Protein AF-A0A4U9VSS6-F1 (afdb_monomer_lite)

pLDDT: mean 82.95, std 16.01, range [52.94, 98.12]

Sequence (76 aa):
MKHLKLILCIITFLFSSCKKEQCVTCIAESSDGKIIETRMACDKNDSYLKGFIDGFKDRHRENKEDEINVQCTYNK

Foldseek 3Di:
DVVVVVVVVVVVVVPPPPQDKKKKKKWKAFPVGHTPDIDMDIDSDVVVVVVVQVVVVVVCVPPPVTPIDMDMDIDD

Structure (mmCIF, N/CA/C/O backbone):
data_AF-A0A4U9VSS6-F1
#
_entry.id   AF-A0A4U9VSS6-F1
#
loop_
_atom_site.group_PDB
_atom_site.id
_atom_site.type_symbol
_atom_site.label_atom_id
_atom_site.label_alt_id
_atom_site.label_comp_id
_atom_site.label_asym_id
_atom_site.label_entity_id
_atom_site.label_seq_id
_atom_site.pdbx_PDB_ins_code
_atom_site.Cartn_x
_atom_site.Cartn_y
_atom_site.Cartn_z
_atom_site.occupancy
_atom_site.B_iso_or_equiv
_atom_site.auth_seq_id
_atom_site.auth_comp_id
_atom_site.auth_asym_id
_atom_site.auth_atom_id
_atom_site.pdbx_PDB_model_num
ATOM 1 N N . MET A 1 1 ? 28.868 -2.761 -45.195 1.00 55.59 1 MET A N 1
ATOM 2 C CA . MET A 1 1 ? 27.429 -2.537 -44.891 1.00 55.59 1 MET A CA 1
ATOM 3 C C . MET A 1 1 ? 26.813 -3.507 -43.872 1.00 55.59 1 MET A C 1
ATOM 5 O O . MET A 1 1 ? 25.882 -3.099 -43.192 1.00 55.59 1 MET A O 1
ATOM 9 N N . LYS A 1 2 ? 27.281 -4.762 -43.724 1.00 55.16 2 LYS A N 1
ATOM 10 C CA . LYS A 1 2 ? 26.693 -5.734 -42.770 1.00 55.16 2 LYS A CA 1
ATOM 11 C C . LYS A 1 2 ? 26.908 -5.361 -41.290 1.00 55.16 2 LYS A C 1
ATOM 13 O O . LYS A 1 2 ? 25.978 -5.459 -40.503 1.00 55.16 2 LYS A O 1
ATOM 18 N N . HIS A 1 3 ? 28.084 -4.835 -40.942 1.00 56.84 3 HIS A N 1
A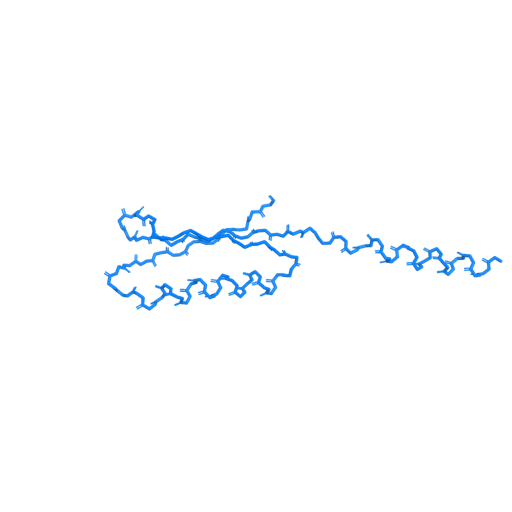TOM 19 C CA . HIS A 1 3 ? 28.404 -4.412 -39.569 1.00 56.84 3 HIS A CA 1
ATOM 20 C C . HIS A 1 3 ? 27.623 -3.171 -39.103 1.00 56.84 3 HIS A C 1
ATOM 22 O O . HIS A 1 3 ? 27.321 -3.047 -37.923 1.00 56.84 3 HIS A O 1
ATOM 28 N N . LEU A 1 4 ? 27.216 -2.298 -40.033 1.00 55.44 4 LEU A N 1
ATOM 29 C CA . LEU A 1 4 ? 26.444 -1.090 -39.720 1.00 55.44 4 LEU A CA 1
ATOM 30 C C . LEU A 1 4 ? 25.028 -1.425 -39.215 1.00 55.44 4 LEU A C 1
ATOM 32 O O . LEU A 1 4 ? 24.521 -0.762 -38.318 1.00 55.44 4 LEU A O 1
ATOM 36 N N . LYS A 1 5 ? 24.415 -2.498 -39.740 1.00 60.31 5 LYS A N 1
ATOM 37 C CA . LYS A 1 5 ? 23.101 -2.984 -39.282 1.00 60.31 5 LYS A CA 1
ATOM 38 C C . LYS A 1 5 ? 23.165 -3.590 -37.876 1.00 60.31 5 LYS A C 1
ATOM 40 O O . LYS A 1 5 ? 22.236 -3.412 -37.100 1.00 60.31 5 LYS A O 1
ATOM 45 N N . LEU A 1 6 ? 24.271 -4.260 -37.544 1.00 61.38 6 LEU A N 1
ATOM 46 C CA . LEU A 1 6 ? 24.474 -4.883 -36.234 1.00 61.38 6 LEU A CA 1
ATOM 47 C C . LEU A 1 6 ? 24.618 -3.829 -35.125 1.00 61.38 6 LEU A C 1
ATOM 49 O O . LEU A 1 6 ? 24.005 -3.953 -34.070 1.00 61.38 6 LEU A O 1
ATOM 53 N N . ILE A 1 7 ? 25.374 -2.761 -35.399 1.00 64.81 7 ILE A N 1
ATOM 54 C CA . ILE A 1 7 ? 25.550 -1.633 -34.474 1.00 64.81 7 ILE A CA 1
ATOM 55 C C . ILE A 1 7 ? 24.209 -0.930 -34.225 1.00 64.81 7 ILE A C 1
ATOM 57 O O . ILE A 1 7 ? 23.875 -0.637 -33.080 1.00 64.81 7 ILE A O 1
ATOM 61 N N . LEU A 1 8 ? 23.404 -0.729 -35.274 1.00 59.28 8 LEU A N 1
ATOM 62 C CA . LEU A 1 8 ? 22.091 -0.093 -35.152 1.00 59.28 8 LEU A CA 1
ATOM 63 C C . LEU A 1 8 ? 21.132 -0.905 -34.261 1.00 59.28 8 LEU A C 1
ATOM 65 O O . LEU A 1 8 ? 20.446 -0.321 -33.427 1.00 59.28 8 LEU A O 1
ATOM 69 N N . CYS A 1 9 ? 21.139 -2.240 -34.368 1.00 61.03 9 CYS A N 1
ATOM 70 C CA . CYS A 1 9 ? 20.339 -3.118 -33.505 1.00 61.03 9 CYS A CA 1
ATOM 71 C C . CYS A 1 9 ? 20.762 -3.056 -32.027 1.00 61.03 9 CYS A C 1
ATOM 73 O O . CYS A 1 9 ? 19.902 -3.035 -31.145 1.00 61.03 9 CYS A O 1
ATOM 75 N N . ILE A 1 10 ? 22.068 -2.996 -31.747 1.00 62.47 10 ILE A N 1
ATOM 76 C CA . ILE A 1 10 ? 22.598 -2.910 -30.374 1.00 62.47 10 ILE A CA 1
ATOM 77 C C . ILE A 1 10 ? 22.208 -1.574 -29.727 1.00 62.47 10 ILE A C 1
ATOM 79 O O . ILE A 1 10 ? 21.780 -1.545 -28.575 1.00 62.47 10 ILE A O 1
ATOM 83 N N . ILE A 1 11 ? 22.281 -0.477 -30.485 1.00 62.03 11 ILE A N 1
ATOM 84 C CA . ILE A 1 11 ? 21.903 0.859 -30.011 1.00 62.03 11 ILE A CA 1
ATOM 85 C C . ILE A 1 11 ? 20.405 0.912 -29.679 1.00 62.03 11 ILE A C 1
ATOM 87 O O . ILE A 1 11 ? 20.042 1.391 -28.609 1.00 62.03 11 ILE A O 1
ATOM 91 N N . THR A 1 12 ? 19.525 0.358 -30.523 1.00 58.66 12 THR A N 1
ATOM 92 C CA . THR A 1 12 ? 18.075 0.346 -30.243 1.00 58.66 12 THR A CA 1
ATOM 93 C C . THR A 1 12 ? 17.688 -0.475 -29.011 1.00 58.66 12 THR A C 1
ATOM 95 O O . THR A 1 12 ? 16.712 -0.134 -28.349 1.00 58.66 12 THR A O 1
ATOM 98 N N . PHE A 1 13 ? 18.457 -1.514 -28.666 1.00 57.69 13 PHE A N 1
ATOM 99 C CA . PHE A 1 13 ? 18.178 -2.364 -27.502 1.00 57.69 13 PHE A CA 1
ATOM 100 C C . PHE A 1 13 ? 18.536 -1.678 -26.172 1.00 57.69 13 PHE A C 1
ATOM 102 O O . PHE A 1 13 ? 17.903 -1.925 -25.148 1.00 57.69 13 PHE A O 1
ATOM 109 N N . LEU A 1 14 ? 19.522 -0.774 -26.181 1.00 56.00 14 LEU A N 1
ATOM 110 C CA . LEU A 1 14 ? 19.985 -0.071 -24.979 1.00 56.00 14 LEU A CA 1
ATOM 111 C C . LEU A 1 14 ? 19.032 1.048 -24.520 1.00 56.00 14 LEU A C 1
ATOM 113 O O . LEU A 1 14 ? 19.013 1.381 -23.338 1.00 56.00 14 LEU A O 1
ATOM 117 N N . PHE A 1 15 ? 18.196 1.593 -25.411 1.00 54.22 15 PHE A N 1
ATOM 118 C CA . PHE A 1 15 ? 17.251 2.668 -25.071 1.00 54.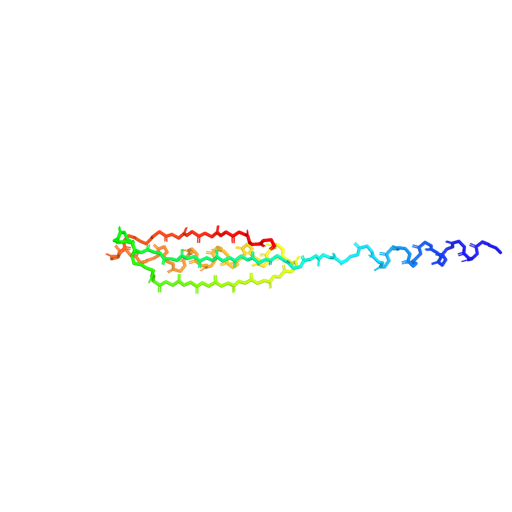22 15 PHE A CA 1
ATOM 119 C C . PHE A 1 15 ? 15.881 2.183 -24.572 1.00 54.22 15 PHE A C 1
ATOM 121 O O . PHE A 1 15 ? 15.052 2.997 -24.172 1.00 54.22 15 PHE A O 1
ATOM 128 N N . SER A 1 16 ? 15.613 0.873 -24.559 1.00 52.94 16 SER A N 1
ATOM 129 C CA . SER A 1 16 ? 14.283 0.344 -24.212 1.00 52.94 16 SER A CA 1
ATOM 130 C C . SER A 1 16 ? 14.004 0.239 -22.708 1.00 52.94 16 SER A C 1
ATOM 132 O O . SER A 1 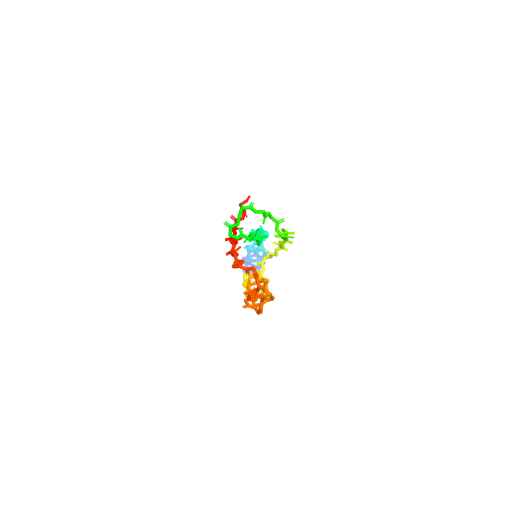16 ? 12.879 -0.074 -22.329 1.00 52.94 16 SER A O 1
ATOM 134 N N . SER A 1 17 ? 14.986 0.484 -21.833 1.00 54.62 17 SER A N 1
ATOM 135 C CA . SER A 1 17 ? 14.859 0.137 -20.408 1.00 54.62 17 SER A CA 1
ATOM 136 C C . SER A 1 17 ? 14.705 1.326 -19.450 1.00 54.62 17 SER A C 1
ATOM 138 O O . SER A 1 17 ? 15.037 1.217 -18.267 1.00 54.62 17 SER A O 1
ATOM 140 N N . CYS A 1 18 ? 14.139 2.446 -19.911 1.00 65.06 18 CYS A N 1
ATOM 141 C CA . CYS A 1 18 ? 13.625 3.491 -19.018 1.00 65.06 18 CYS A CA 1
ATOM 142 C C . CYS A 1 18 ? 12.323 3.023 -18.341 1.00 65.06 18 CYS A C 1
ATOM 144 O O . CYS A 1 18 ? 11.235 3.496 -18.667 1.00 65.06 18 CYS A O 1
ATOM 146 N N . LYS A 1 19 ? 12.417 2.096 -17.378 1.00 65.94 19 LYS A N 1
ATOM 147 C CA . LYS A 1 19 ? 11.317 1.878 -16.429 1.00 65.94 19 LYS A CA 1
ATOM 148 C C . LYS A 1 19 ? 11.167 3.149 -15.592 1.00 65.94 19 LYS A C 1
ATOM 150 O O . LYS A 1 19 ? 12.134 3.588 -14.964 1.00 65.94 19 LYS A O 1
ATOM 155 N N . LYS A 1 20 ? 9.985 3.766 -15.631 1.00 79.19 20 LYS A N 1
ATOM 156 C CA . LYS A 1 20 ? 9.643 4.856 -14.712 1.00 79.19 20 LYS A CA 1
ATOM 157 C C . LYS A 1 20 ? 9.567 4.296 -13.296 1.00 79.19 20 LYS A C 1
ATOM 159 O O . LYS A 1 20 ? 9.118 3.170 -13.108 1.00 79.19 20 LYS A O 1
ATOM 164 N N . GLU A 1 21 ? 10.042 5.079 -12.336 1.00 87.50 21 GLU A N 1
ATOM 165 C CA . GLU A 1 21 ? 9.845 4.773 -10.920 1.00 87.50 21 GLU A CA 1
ATOM 166 C C . GLU A 1 21 ? 8.353 4.810 -10.613 1.00 87.50 21 GLU A C 1
ATOM 168 O O . GLU A 1 21 ? 7.637 5.691 -11.091 1.00 87.50 21 GLU A O 1
ATOM 173 N N . GLN A 1 22 ? 7.893 3.824 -9.853 1.00 91.75 22 GLN A N 1
ATOM 174 C CA . GLN A 1 22 ? 6.561 3.814 -9.272 1.00 91.75 22 GLN A CA 1
ATOM 175 C C . GLN A 1 22 ? 6.692 4.130 -7.794 1.00 91.75 22 GLN A C 1
ATOM 177 O O . GLN A 1 22 ? 7.632 3.673 -7.146 1.00 91.75 22 GLN A O 1
ATOM 182 N N . CYS A 1 23 ? 5.739 4.882 -7.258 1.00 95.25 23 CYS A N 1
ATOM 183 C CA . CYS A 1 23 ? 5.692 5.184 -5.838 1.00 95.25 23 CYS A CA 1
ATOM 184 C C . CYS A 1 23 ? 4.498 4.480 -5.200 1.00 95.25 23 CYS A C 1
ATOM 186 O O . CYS A 1 23 ? 3.425 4.413 -5.792 1.00 95.25 23 CYS A O 1
ATOM 188 N N . VAL A 1 24 ? 4.663 3.987 -3.980 1.00 97.38 24 VAL A N 1
ATOM 189 C CA . VAL A 1 24 ? 3.575 3.489 -3.137 1.00 97.38 24 VAL A CA 1
ATOM 190 C C . VAL A 1 24 ? 3.522 4.334 -1.884 1.00 97.38 24 VAL A C 1
ATOM 192 O O . VAL A 1 24 ? 4.549 4.549 -1.241 1.00 97.38 24 VAL A O 1
ATOM 195 N N . THR A 1 25 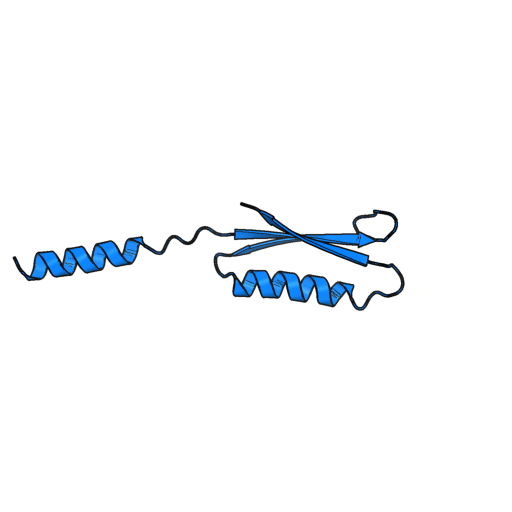? 2.328 4.779 -1.513 1.00 98.12 25 THR A N 1
ATOM 196 C CA . THR A 1 25 ? 2.060 5.370 -0.201 1.00 98.12 25 THR A CA 1
ATOM 197 C C . THR A 1 25 ? 1.219 4.405 0.610 1.00 98.12 25 THR A C 1
ATOM 199 O O . THR A 1 25 ? 0.171 3.976 0.138 1.00 98.12 25 THR A O 1
ATOM 202 N N . CYS A 1 26 ? 1.672 4.081 1.816 1.00 97.94 26 CYS A N 1
ATOM 203 C CA . CYS A 1 26 ? 0.918 3.317 2.799 1.00 97.94 26 CYS A CA 1
ATOM 204 C C . CYS A 1 26 ? 0.550 4.210 3.986 1.00 97.94 26 CYS A C 1
ATOM 206 O O . CYS A 1 26 ? 1.382 4.989 4.456 1.00 97.94 26 CYS A O 1
ATOM 208 N N . ILE A 1 27 ? -0.685 4.072 4.458 1.00 97.25 27 ILE A N 1
ATOM 209 C CA . ILE A 1 27 ? -1.258 4.772 5.606 1.00 97.25 27 ILE A CA 1
ATOM 210 C C . ILE A 1 27 ? -1.782 3.708 6.571 1.00 97.25 27 ILE A C 1
ATOM 212 O O . ILE A 1 27 ? -2.497 2.796 6.154 1.00 97.25 27 ILE A O 1
ATOM 216 N N . ALA A 1 28 ? -1.398 3.816 7.838 1.00 95.56 28 ALA A N 1
ATOM 217 C CA . ALA A 1 28 ? -1.982 3.085 8.953 1.00 95.56 28 ALA A CA 1
ATOM 218 C C . ALA A 1 28 ? -2.902 4.035 9.729 1.00 95.56 28 ALA A C 1
ATOM 220 O O . ALA A 1 28 ? -2.474 5.122 10.128 1.00 95.56 28 ALA A O 1
ATOM 221 N N . GLU A 1 29 ? -4.148 3.629 9.931 1.00 94.69 29 GLU A N 1
ATOM 222 C CA . GLU A 1 29 ? -5.211 4.413 10.562 1.00 94.69 29 GLU A CA 1
ATOM 223 C C . GLU A 1 29 ? -5.883 3.564 11.646 1.00 94.69 29 GLU A C 1
ATOM 225 O O . GLU A 1 29 ? -6.156 2.388 11.411 1.00 94.69 29 GLU A O 1
ATOM 230 N N . SER A 1 30 ? -6.133 4.117 12.831 1.00 91.50 30 SER A N 1
ATOM 231 C CA . SER A 1 30 ? -6.940 3.441 13.856 1.00 91.50 30 SER A CA 1
ATOM 232 C C . SER A 1 30 ? -8.425 3.467 13.500 1.00 91.50 30 SER A C 1
ATOM 234 O O . SER A 1 30 ? -8.881 4.264 12.683 1.00 91.50 30 SER A O 1
ATOM 236 N N . SER A 1 31 ? -9.216 2.624 14.160 1.00 87.69 31 SER A N 1
ATOM 237 C CA . SER A 1 31 ? -10.670 2.541 13.971 1.00 87.69 31 SER A CA 1
ATOM 238 C C . SER A 1 31 ? -11.434 3.855 14.193 1.00 87.69 31 SER A C 1
ATOM 240 O O . SER A 1 31 ? -12.551 4.002 13.706 1.00 87.69 31 SER A O 1
ATOM 242 N N . ASP A 1 32 ? -10.864 4.805 14.938 1.00 90.75 32 ASP A N 1
ATOM 243 C CA . ASP A 1 32 ? -11.422 6.145 15.169 1.00 90.75 32 ASP A CA 1
ATOM 244 C C . ASP A 1 32 ? -11.071 7.160 14.059 1.00 90.75 32 ASP A C 1
ATOM 246 O O . ASP A 1 32 ? -11.456 8.327 14.144 1.00 90.75 32 ASP A O 1
ATOM 250 N N . GLY A 1 33 ? -10.359 6.729 13.013 1.00 88.88 33 GLY A N 1
ATOM 251 C CA . GLY A 1 33 ? -9.969 7.563 11.878 1.00 88.88 33 GLY A CA 1
ATOM 252 C C . GLY A 1 33 ? -8.671 8.347 12.082 1.00 88.88 33 GLY A C 1
ATOM 253 O O . GLY A 1 33 ? -8.323 9.198 11.259 1.00 88.88 33 GLY A O 1
ATOM 254 N N . LYS A 1 34 ? -7.937 8.113 13.176 1.00 91.69 34 LYS A N 1
ATOM 255 C CA . LYS A 1 34 ? -6.658 8.786 13.414 1.00 91.69 34 LYS A CA 1
ATOM 256 C C . LYS A 1 34 ? -5.541 8.116 12.614 1.00 91.69 34 LYS A C 1
ATOM 258 O O . LYS A 1 34 ? -5.276 6.925 12.738 1.00 91.69 34 LYS A O 1
ATOM 263 N N . ILE A 1 35 ? -4.812 8.919 11.841 1.00 93.69 35 ILE A N 1
ATOM 264 C CA . ILE A 1 35 ? -3.602 8.463 11.149 1.00 93.69 35 ILE A CA 1
ATOM 265 C C . ILE A 1 35 ? -2.503 8.199 12.183 1.00 93.69 35 ILE A C 1
ATOM 267 O O . ILE A 1 35 ? -2.085 9.100 12.915 1.00 93.69 35 ILE A O 1
ATOM 271 N N . ILE A 1 36 ? -2.023 6.961 12.209 1.00 93.06 36 ILE A N 1
ATOM 272 C CA . ILE A 1 36 ? -0.941 6.488 13.077 1.00 93.06 36 ILE A CA 1
ATOM 273 C C . ILE A 1 36 ? 0.400 6.684 12.375 1.00 93.06 36 ILE A C 1
ATOM 275 O O . ILE A 1 36 ? 1.361 7.173 12.968 1.00 93.06 36 ILE A O 1
ATOM 279 N N . GLU A 1 37 ? 0.471 6.304 11.100 1.00 94.81 37 GLU A N 1
ATOM 280 C CA . GLU A 1 37 ? 1.707 6.345 10.331 1.00 94.81 37 GLU A CA 1
ATOM 281 C C . GLU A 1 37 ? 1.430 6.475 8.833 1.00 94.81 37 GLU A C 1
ATOM 283 O O . GLU A 1 37 ? 0.549 5.811 8.293 1.00 94.81 37 GLU A O 1
ATOM 288 N N . THR A 1 38 ? 2.255 7.269 8.150 1.00 96.69 38 THR A N 1
ATOM 289 C CA . THR A 1 38 ? 2.274 7.370 6.688 1.00 96.69 38 THR A CA 1
ATOM 290 C C . THR A 1 38 ? 3.694 7.150 6.196 1.00 96.69 38 THR A C 1
ATOM 292 O O . THR A 1 38 ? 4.629 7.792 6.679 1.00 96.69 38 THR A O 1
ATOM 295 N N . ARG A 1 39 ? 3.874 6.278 5.202 1.00 97.25 39 ARG A N 1
ATOM 296 C CA . ARG A 1 39 ? 5.164 6.082 4.530 1.00 97.25 39 ARG A CA 1
ATOM 297 C C . ARG A 1 39 ? 5.012 6.034 3.024 1.00 97.25 39 ARG A C 1
ATOM 299 O O . ARG A 1 39 ? 3.996 5.586 2.502 1.00 97.25 39 ARG A O 1
ATOM 306 N N . MET A 1 40 ? 6.069 6.450 2.337 1.00 97.50 40 MET A N 1
ATOM 307 C CA . MET A 1 40 ? 6.182 6.370 0.889 1.00 97.50 40 MET A CA 1
ATOM 308 C C . MET A 1 40 ? 7.489 5.682 0.503 1.00 97.50 40 MET A C 1
ATOM 310 O O . MET A 1 40 ? 8.521 5.921 1.129 1.00 97.50 40 MET A O 1
ATOM 314 N N . ALA A 1 41 ? 7.437 4.858 -0.538 1.00 96.94 41 ALA A N 1
ATOM 315 C CA . ALA A 1 41 ? 8.608 4.283 -1.186 1.00 96.94 41 ALA A CA 1
ATOM 316 C C . ALA A 1 41 ? 8.457 4.399 -2.703 1.00 96.94 41 ALA A C 1
ATOM 318 O O . ALA A 1 41 ? 7.364 4.179 -3.221 1.00 96.94 41 ALA A O 1
ATOM 319 N N . CYS A 1 42 ? 9.542 4.734 -3.401 1.00 95.19 42 CYS A N 1
ATOM 320 C CA . CYS A 1 42 ? 9.582 4.815 -4.856 1.00 95.19 42 CYS A CA 1
ATOM 321 C C . CYS A 1 42 ? 10.723 3.952 -5.385 1.00 95.19 42 CYS A C 1
ATOM 323 O O . CYS A 1 42 ? 11.847 4.070 -4.903 1.00 95.19 42 CYS A O 1
ATOM 325 N N . ASP A 1 43 ? 10.438 3.088 -6.356 1.00 94.12 43 ASP A N 1
ATOM 326 C CA . ASP A 1 43 ? 11.445 2.232 -6.983 1.00 94.12 43 ASP A CA 1
ATOM 327 C C . ASP A 1 43 ? 10.979 1.793 -8.383 1.00 94.12 43 ASP A C 1
ATOM 329 O O . ASP A 1 43 ? 9.796 1.859 -8.722 1.00 94.12 43 ASP A O 1
ATOM 333 N N . LYS A 1 44 ? 11.913 1.348 -9.224 1.00 91.31 44 LYS A N 1
ATOM 334 C CA . LYS A 1 44 ? 11.629 0.720 -10.530 1.00 91.31 44 LYS A CA 1
ATOM 335 C C . LYS A 1 44 ? 11.382 -0.786 -10.400 1.00 91.31 44 LYS A C 1
ATOM 337 O O . LYS A 1 44 ? 11.032 -1.442 -11.384 1.00 91.31 44 LYS A O 1
ATOM 342 N N . ASN A 1 45 ? 11.664 -1.344 -9.227 1.00 92.88 45 ASN A N 1
ATOM 343 C CA . ASN A 1 45 ? 11.549 -2.746 -8.890 1.00 92.88 45 ASN A CA 1
ATOM 344 C C . ASN A 1 45 ? 10.244 -3.014 -8.128 1.00 92.88 45 ASN A C 1
ATOM 346 O O . ASN A 1 45 ? 10.143 -2.798 -6.920 1.00 92.88 45 ASN A O 1
ATOM 350 N N . ASP A 1 46 ? 9.272 -3.589 -8.831 1.00 91.94 46 ASP A N 1
ATOM 351 C CA . ASP A 1 46 ? 7.969 -3.967 -8.273 1.00 91.94 46 ASP A CA 1
ATOM 352 C C . ASP A 1 46 ? 8.093 -4.935 -7.085 1.00 91.94 46 ASP A C 1
ATOM 354 O O . ASP A 1 46 ? 7.284 -4.893 -6.159 1.00 91.94 46 ASP A O 1
ATOM 358 N N . SER A 1 47 ? 9.126 -5.790 -7.069 1.00 95.50 47 SER A N 1
ATOM 359 C CA . SER A 1 47 ? 9.368 -6.712 -5.954 1.00 95.50 47 SER A CA 1
ATOM 360 C C . SER A 1 47 ? 9.797 -5.976 -4.688 1.00 95.50 47 SER A C 1
ATOM 362 O O . SER A 1 47 ? 9.424 -6.398 -3.594 1.00 95.50 47 SER A O 1
ATOM 364 N N . TYR A 1 48 ? 10.562 -4.889 -4.821 1.00 95.81 48 TYR A N 1
ATOM 365 C CA . TYR A 1 48 ? 10.911 -4.041 -3.685 1.00 95.81 48 TYR A CA 1
ATOM 366 C C . TYR A 1 48 ? 9.661 -3.339 -3.143 1.00 95.81 48 TYR A C 1
ATOM 368 O O . TYR A 1 48 ? 9.396 -3.402 -1.944 1.00 95.81 48 TYR A O 1
ATOM 376 N N . LEU A 1 49 ? 8.844 -2.751 -4.025 1.00 96.50 49 LEU A N 1
ATOM 377 C CA . LEU A 1 49 ? 7.602 -2.073 -3.633 1.00 96.50 49 LEU A CA 1
ATOM 378 C C . LEU A 1 49 ? 6.600 -3.027 -2.974 1.00 96.50 49 LEU A C 1
ATOM 380 O O . LEU A 1 49 ? 5.945 -2.661 -1.999 1.00 96.50 49 LEU A O 1
ATOM 384 N N . LYS A 1 50 ? 6.516 -4.271 -3.452 1.00 97.06 50 LYS A N 1
ATOM 385 C CA . LYS A 1 50 ? 5.716 -5.311 -2.802 1.00 97.06 50 LYS A CA 1
ATOM 386 C C . LYS A 1 50 ? 6.244 -5.637 -1.402 1.00 97.06 50 LYS A C 1
ATOM 388 O O . LYS A 1 50 ? 5.462 -5.653 -0.459 1.00 97.06 50 LYS A O 1
ATOM 393 N N . GLY A 1 51 ? 7.557 -5.822 -1.249 1.00 97.88 51 GLY A N 1
ATOM 394 C CA . GLY A 1 51 ? 8.176 -6.057 0.060 1.00 97.88 51 GLY A CA 1
ATOM 395 C C . GLY A 1 51 ? 7.964 -4.897 1.040 1.00 97.88 51 GLY A C 1
ATOM 396 O O . GLY A 1 51 ? 7.734 -5.126 2.225 1.00 97.88 51 GLY A O 1
ATOM 397 N N . PHE A 1 52 ? 7.969 -3.657 0.544 1.00 97.50 52 PHE A N 1
ATOM 398 C CA . PHE A 1 52 ? 7.602 -2.477 1.326 1.00 97.50 52 PHE A CA 1
ATOM 399 C C . PHE A 1 52 ? 6.153 -2.552 1.836 1.00 97.50 52 PHE A C 1
ATOM 401 O O . PHE A 1 52 ? 5.928 -2.336 3.025 1.00 97.50 52 PHE A O 1
ATOM 408 N N . ILE A 1 53 ? 5.185 -2.896 0.975 1.00 97.75 53 ILE A N 1
ATOM 409 C CA . ILE A 1 53 ? 3.771 -3.053 1.363 1.00 97.75 53 ILE A CA 1
ATOM 410 C C . ILE A 1 53 ? 3.610 -4.162 2.406 1.00 97.75 53 ILE A C 1
ATOM 412 O O . ILE A 1 53 ? 2.966 -3.946 3.433 1.00 97.75 53 ILE A O 1
ATOM 416 N N . ASP A 1 54 ? 4.189 -5.334 2.145 1.00 97.44 54 ASP A N 1
ATOM 417 C CA . ASP A 1 54 ? 4.058 -6.505 3.013 1.00 97.44 54 ASP A CA 1
ATOM 418 C C . ASP A 1 54 ? 4.666 -6.214 4.396 1.00 97.44 54 ASP A C 1
ATOM 420 O O . ASP A 1 54 ? 3.992 -6.358 5.414 1.00 97.44 54 ASP A O 1
ATOM 424 N N . GLY A 1 55 ? 5.880 -5.652 4.441 1.00 96.50 55 GLY A N 1
ATOM 425 C CA . GLY A 1 55 ? 6.533 -5.275 5.696 1.00 96.50 55 GLY A CA 1
ATOM 426 C C . GLY A 1 55 ? 5.844 -4.130 6.450 1.00 96.50 55 GLY A C 1
ATOM 427 O O . GLY A 1 55 ? 5.955 -4.046 7.676 1.00 96.50 55 GLY A O 1
ATOM 428 N N . PHE A 1 56 ? 5.129 -3.239 5.755 1.00 95.88 56 PHE A N 1
ATOM 429 C CA . PHE A 1 56 ? 4.319 -2.203 6.401 1.00 95.88 56 PHE A CA 1
ATOM 430 C C . PHE A 1 56 ? 3.060 -2.800 7.044 1.00 95.88 56 PHE A C 1
ATOM 432 O O . PHE A 1 56 ? 2.743 -2.467 8.184 1.00 95.88 56 PHE A O 1
ATOM 439 N N . LYS A 1 57 ? 2.378 -3.726 6.357 1.00 94.88 57 LYS A N 1
ATOM 440 C CA . LYS A 1 57 ? 1.205 -4.436 6.894 1.00 94.88 57 LYS A CA 1
ATOM 441 C C . LYS A 1 57 ? 1.561 -5.346 8.064 1.00 94.88 57 LYS A C 1
ATOM 443 O O . LYS A 1 57 ? 0.867 -5.317 9.075 1.00 94.88 57 LYS A O 1
ATOM 448 N N . ASP A 1 58 ? 2.636 -6.121 7.949 1.00 94.56 58 ASP A N 1
ATOM 449 C CA . ASP A 1 58 ? 3.035 -7.078 8.985 1.00 94.56 58 ASP A CA 1
ATOM 450 C C . ASP A 1 58 ? 3.383 -6.378 10.304 1.00 94.56 58 ASP A C 1
ATOM 452 O O . ASP A 1 58 ? 2.956 -6.822 11.366 1.00 94.56 58 ASP A O 1
ATOM 456 N N . ARG A 1 59 ? 4.053 -5.220 10.239 1.00 91.56 59 ARG A N 1
ATOM 457 C CA . ARG A 1 59 ? 4.367 -4.391 11.415 1.00 91.56 59 ARG A CA 1
ATOM 458 C C . ARG A 1 59 ? 3.127 -3.970 12.207 1.00 91.56 59 ARG A C 1
ATOM 460 O O . ARG A 1 59 ? 3.189 -3.889 13.428 1.00 91.56 59 ARG A O 1
ATOM 467 N N . HIS A 1 60 ? 2.029 -3.670 11.516 1.00 91.06 60 HIS A N 1
ATOM 468 C CA . HIS A 1 60 ? 0.788 -3.186 12.133 1.00 91.06 60 HIS A CA 1
ATOM 469 C C . HIS A 1 60 ? -0.219 -4.302 12.428 1.00 91.06 60 HIS A C 1
ATOM 471 O O . HIS A 1 60 ? -1.147 -4.087 13.196 1.00 91.06 60 HIS A O 1
ATOM 477 N N . ARG A 1 61 ? -0.017 -5.514 11.893 1.00 87.25 61 ARG A N 1
ATOM 478 C CA . ARG A 1 61 ? -0.845 -6.697 12.186 1.00 87.25 61 ARG A CA 1
ATOM 479 C C . ARG A 1 61 ? -0.741 -7.151 13.647 1.00 87.25 61 ARG A C 1
ATOM 481 O O . ARG A 1 61 ? -1.682 -7.747 14.166 1.00 87.25 61 ARG A O 1
ATOM 488 N N . GLU A 1 62 ? 0.401 -6.927 14.292 1.00 75.88 62 GLU A N 1
ATOM 489 C CA . GLU A 1 62 ? 0.653 -7.383 15.667 1.00 75.88 62 GLU A CA 1
ATOM 490 C C . GLU A 1 62 ? 0.070 -6.446 16.738 1.00 75.88 62 GLU A C 1
ATOM 492 O O . GLU A 1 62 ? -0.118 -6.866 17.881 1.00 75.88 62 GLU A O 1
ATOM 497 N N . ASN A 1 63 ? -0.293 -5.213 16.371 1.00 69.25 63 ASN A N 1
ATOM 498 C CA . ASN A 1 63 ? -0.921 -4.255 17.275 1.00 69.25 63 ASN A CA 1
ATOM 499 C C . ASN A 1 63 ? -2.415 -4.580 17.410 1.00 69.25 63 ASN A C 1
ATOM 501 O O . ASN A 1 63 ? -3.215 -4.232 16.550 1.00 69.25 63 ASN A O 1
ATOM 505 N N . LYS A 1 64 ? -2.778 -5.298 18.479 1.00 63.38 64 LYS A N 1
ATOM 506 C CA . LYS A 1 64 ? -4.166 -5.707 18.775 1.00 63.38 64 LYS A CA 1
ATOM 507 C C . LYS A 1 64 ? -4.946 -4.720 19.646 1.00 63.38 64 LYS A C 1
ATOM 509 O O . LYS A 1 64 ? -6.144 -4.915 19.821 1.00 63.38 64 LYS A O 1
ATOM 514 N N . GLU A 1 65 ? -4.269 -3.745 20.253 1.00 66.19 65 GLU A N 1
ATOM 515 C CA . GLU A 1 65 ? -4.905 -2.793 21.177 1.00 66.19 65 GLU A CA 1
ATOM 516 C C . GLU A 1 65 ? -5.742 -1.748 20.437 1.00 66.19 65 GLU A C 1
ATOM 518 O O . GLU A 1 65 ? -6.816 -1.390 20.910 1.00 66.19 65 GLU A O 1
ATOM 523 N N . ASP A 1 66 ? -5.307 -1.370 19.236 1.00 68.44 66 ASP A N 1
ATOM 524 C CA . ASP A 1 66 ? -6.053 -0.526 18.314 1.00 68.44 66 ASP A CA 1
ATOM 525 C C . ASP A 1 66 ? -6.354 -1.356 17.064 1.00 68.44 66 ASP A C 1
ATOM 527 O O . ASP A 1 66 ? -5.462 -1.993 16.506 1.00 68.44 66 ASP A O 1
ATOM 531 N N . GLU A 1 67 ? -7.604 -1.397 16.607 1.00 85.06 67 GLU A N 1
ATOM 532 C CA . GLU A 1 67 ? -7.931 -2.025 15.325 1.00 85.06 67 GLU A CA 1
ATOM 533 C C . GLU A 1 67 ? -7.353 -1.144 14.201 1.00 85.06 67 GLU A C 1
ATOM 535 O O . GLU A 1 67 ? -7.968 -0.167 13.774 1.00 85.06 67 GLU A O 1
ATOM 540 N N . ILE A 1 68 ? -6.113 -1.437 13.787 1.00 90.81 68 ILE A N 1
ATOM 5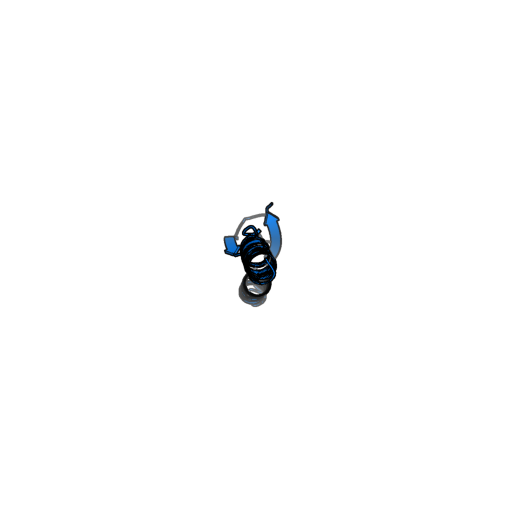41 C CA . ILE A 1 68 ? -5.386 -0.671 12.768 1.00 90.81 68 ILE A CA 1
ATOM 542 C C . ILE A 1 68 ? -5.773 -1.154 11.368 1.00 90.81 68 ILE A C 1
ATOM 544 O O . ILE A 1 68 ? -5.524 -2.301 10.9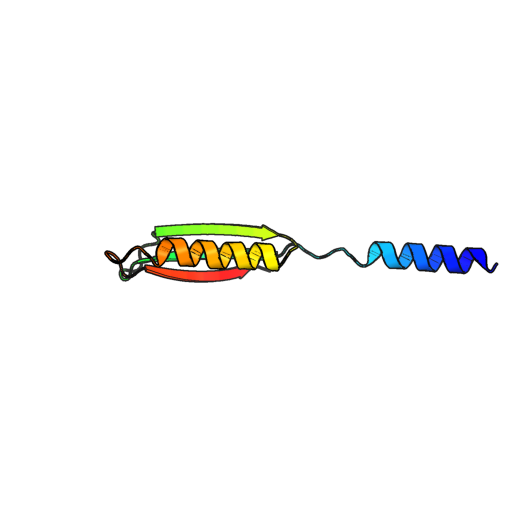85 1.00 90.81 68 ILE A O 1
ATOM 548 N N . ASN A 1 69 ? -6.301 -0.243 10.557 1.00 92.56 69 ASN A N 1
ATOM 549 C CA . ASN A 1 69 ? -6.510 -0.428 9.129 1.00 92.56 69 ASN A CA 1
ATOM 550 C C . ASN A 1 69 ? -5.297 0.087 8.340 1.00 92.56 69 ASN A C 1
ATOM 552 O O . ASN A 1 69 ? -4.853 1.219 8.522 1.00 92.56 69 ASN A O 1
ATOM 556 N N . VAL A 1 70 ? -4.773 -0.730 7.424 1.00 94.94 70 VAL A N 1
ATOM 557 C CA . VAL A 1 70 ? -3.632 -0.369 6.571 1.00 94.94 70 VAL A CA 1
ATOM 558 C C . VAL A 1 70 ? -4.069 -0.279 5.114 1.00 94.94 70 VAL A C 1
ATOM 560 O O . VAL A 1 70 ? -4.462 -1.278 4.506 1.00 94.94 70 VAL A O 1
ATOM 563 N N . GLN A 1 71 ? -3.912 0.901 4.519 1.00 96.12 71 GLN A N 1
ATOM 564 C CA . GLN A 1 71 ? -4.237 1.176 3.121 1.00 96.12 71 GLN A CA 1
ATOM 565 C C . GLN A 1 71 ? -2.976 1.576 2.356 1.00 96.12 71 GLN A C 1
ATOM 567 O O . GLN A 1 71 ? -2.260 2.481 2.770 1.00 96.12 71 GLN A O 1
ATOM 572 N N . CYS A 1 72 ? -2.705 0.922 1.225 1.00 96.94 72 CYS A N 1
ATOM 573 C CA . CYS A 1 72 ? -1.565 1.239 0.365 1.00 96.94 72 CYS A CA 1
ATOM 574 C C . CYS A 1 72 ? -2.033 1.512 -1.065 1.00 96.94 72 CYS A C 1
ATOM 576 O O . CYS A 1 72 ? -2.775 0.707 -1.628 1.00 96.94 72 CYS A O 1
ATOM 578 N N . THR A 1 73 ? -1.564 2.608 -1.662 1.00 97.00 73 THR A N 1
ATOM 579 C CA . THR A 1 73 ? -1.939 3.040 -3.017 1.00 97.00 73 THR A CA 1
ATOM 580 C C . THR A 1 73 ? -0.699 3.334 -3.851 1.00 97.00 73 THR A C 1
ATOM 582 O O . THR A 1 73 ? 0.244 3.965 -3.375 1.00 97.00 73 THR A O 1
ATOM 585 N N . TYR A 1 74 ? -0.707 2.876 -5.106 1.00 92.69 74 TYR A N 1
ATOM 586 C CA . TYR A 1 74 ? 0.309 3.237 -6.091 1.00 92.69 74 TYR A CA 1
ATOM 587 C C . TYR A 1 74 ? 0.020 4.632 -6.650 1.00 92.69 74 TYR A C 1
ATOM 589 O O . TYR A 1 74 ? -1.052 4.871 -7.210 1.00 92.69 74 TYR A O 1
ATOM 597 N N . ASN A 1 75 ? 0.997 5.525 -6.551 1.00 85.25 75 ASN A N 1
ATOM 598 C CA . ASN A 1 75 ? 0.963 6.848 -7.156 1.00 85.25 75 ASN A CA 1
ATOM 599 C C . ASN A 1 75 ? 1.630 6.783 -8.539 1.00 85.25 75 ASN A C 1
ATOM 601 O O . ASN A 1 75 ? 2.663 6.126 -8.708 1.00 85.25 75 ASN A O 1
ATOM 605 N N . LYS A 1 76 ? 1.000 7.428 -9.526 1.00 62.88 76 LYS A N 1
ATOM 606 C CA . LYS A 1 76 ? 1.484 7.526 -10.912 1.00 62.88 76 LYS A CA 1
ATOM 607 C C . LYS A 1 76 ? 2.381 8.735 -11.122 1.00 62.88 76 LYS A C 1
ATOM 609 O O . LYS A 1 76 ? 2.109 9.771 -10.481 1.00 62.88 76 LYS A O 1
#

Organism: NCBI:txid259

Radius of gyration: 20.82 Å; chains: 1; bounding box: 40×16×66 Å

Secondary structure (DSSP, 8-state):
-HHHHHHHHHHHHHTTT-PPPEEEEEEEEETTS-EEEEEEEEES-HHHHHHHHHHHHHHHHT-TTTTEEEEEEEE-